Protein AF-A0A946M5B0-F1 (afdb_monomer_lite)

Structure (mmCIF, N/CA/C/O backbone):
data_AF-A0A946M5B0-F1
#
_entry.id   AF-A0A946M5B0-F1
#
loop_
_atom_site.group_PDB
_atom_site.id
_atom_site.type_symbol
_atom_site.label_atom_id
_atom_site.label_alt_id
_atom_site.label_comp_id
_atom_site.label_asym_id
_atom_site.label_entity_id
_atom_site.label_seq_id
_atom_site.pdbx_PDB_ins_code
_atom_site.Cartn_x
_atom_site.Cartn_y
_atom_site.Cartn_z
_atom_site.occupancy
_atom_site.B_iso_or_equiv
_atom_site.auth_seq_id
_atom_site.auth_comp_id
_atom_site.auth_asym_id
_atom_site.auth_atom_id
_atom_site.pdbx_PDB_model_num
ATOM 1 N N . MET A 1 1 ? -58.578 48.623 16.817 1.00 45.00 1 MET A N 1
ATOM 2 C CA . MET A 1 1 ? -58.472 47.172 16.561 1.00 45.00 1 MET A CA 1
ATOM 3 C C . MET A 1 1 ? -57.415 46.984 15.488 1.00 45.00 1 MET A C 1
ATOM 5 O O . MET A 1 1 ? -57.671 47.323 14.344 1.00 45.00 1 MET A O 1
ATOM 9 N N . ALA A 1 2 ? -56.204 46.583 15.874 1.00 42.59 2 ALA A N 1
ATOM 10 C CA . ALA A 1 2 ? -55.107 46.305 14.950 1.00 42.59 2 ALA A CA 1
ATOM 11 C C . ALA A 1 2 ? -54.827 44.800 15.018 1.00 42.59 2 ALA A C 1
ATOM 13 O O . ALA A 1 2 ? -54.502 44.282 16.085 1.00 42.59 2 ALA A O 1
ATOM 14 N N . HIS A 1 3 ? -55.041 44.101 13.906 1.00 41.12 3 HIS A N 1
ATOM 15 C CA . HIS A 1 3 ? -54.782 42.671 13.791 1.00 41.12 3 HIS A CA 1
ATOM 16 C C . HIS A 1 3 ? -53.284 42.449 13.563 1.00 41.12 3 HIS A C 1
ATOM 18 O O . HIS A 1 3 ? -52.751 42.799 12.513 1.00 41.12 3 HIS A O 1
ATOM 24 N N . LEU A 1 4 ? -52.607 41.874 14.556 1.00 46.28 4 LEU A N 1
ATOM 25 C CA . LEU A 1 4 ? -51.270 41.307 14.403 1.00 46.28 4 LEU A CA 1
ATOM 26 C C . LEU A 1 4 ? -51.402 39.959 13.682 1.00 46.28 4 LEU A C 1
ATOM 28 O O . LEU A 1 4 ? -51.902 38.994 14.254 1.00 46.28 4 LEU A O 1
ATOM 32 N N . LEU A 1 5 ? -50.974 39.904 12.421 1.00 46.12 5 LEU A N 1
ATOM 33 C CA . LEU A 1 5 ? -50.750 38.658 11.688 1.00 46.12 5 LEU A CA 1
ATOM 34 C C . LEU A 1 5 ? -49.315 38.199 11.962 1.00 46.12 5 LEU A C 1
ATOM 36 O O . LEU A 1 5 ? -48.359 38.805 11.482 1.00 46.12 5 LEU A O 1
ATOM 40 N N . SER A 1 6 ? -49.159 37.143 12.756 1.00 48.56 6 SER A N 1
ATOM 41 C CA . SER A 1 6 ? -47.884 36.453 12.939 1.00 48.56 6 SER A CA 1
ATOM 42 C C . SER A 1 6 ? -47.629 35.528 11.747 1.00 48.56 6 SER A C 1
ATOM 44 O O . SER A 1 6 ? -48.359 34.567 11.517 1.00 48.56 6 SER A O 1
ATOM 46 N N . VAL A 1 7 ? -46.581 35.816 10.977 1.00 46.22 7 VAL A N 1
ATOM 47 C CA . VAL A 1 7 ? -46.072 34.917 9.934 1.00 46.22 7 VAL A CA 1
ATOM 48 C C . VAL A 1 7 ? -45.027 34.004 10.580 1.00 46.22 7 VAL A C 1
ATOM 50 O O . VAL A 1 7 ? -43.990 34.510 11.015 1.00 46.22 7 VAL A O 1
ATOM 53 N N . PRO A 1 8 ? -45.244 32.681 10.675 1.00 53.94 8 PRO A N 1
ATOM 54 C CA . PRO A 1 8 ? -44.183 31.778 11.089 1.00 53.94 8 PRO A CA 1
ATOM 55 C C . PRO A 1 8 ? -43.165 31.674 9.949 1.00 53.94 8 PRO A C 1
ATOM 57 O O . PRO A 1 8 ? -43.415 31.054 8.916 1.00 53.94 8 PRO A O 1
ATOM 60 N N . VAL A 1 9 ? -42.003 32.302 10.131 1.00 49.22 9 VAL A N 1
ATOM 61 C CA . VAL A 1 9 ? -40.822 32.048 9.304 1.00 49.22 9 VAL A CA 1
ATOM 62 C C . VAL A 1 9 ? -40.362 30.631 9.633 1.00 49.22 9 VAL A C 1
ATOM 64 O O . VAL A 1 9 ? -39.751 30.391 10.673 1.00 49.22 9 VAL A O 1
ATOM 67 N N . PHE A 1 10 ? -40.692 29.675 8.764 1.00 46.97 10 PHE A N 1
ATOM 68 C CA . PHE A 1 10 ? -40.082 28.350 8.781 1.00 46.97 10 PHE A CA 1
ATOM 69 C C . PHE A 1 10 ? -38.598 28.516 8.441 1.00 46.97 10 PHE A C 1
ATOM 71 O O . PHE A 1 10 ? -38.204 28.529 7.276 1.00 46.97 10 PHE A O 1
ATOM 78 N N . VAL A 1 11 ? -37.764 28.673 9.469 1.00 53.34 11 VAL A N 1
ATOM 79 C CA . VAL A 1 11 ? -36.327 28.438 9.345 1.00 53.34 11 VAL A CA 1
ATOM 80 C C . VAL A 1 11 ? -36.191 26.949 9.069 1.00 53.34 11 VAL A C 1
ATOM 82 O O . VAL A 1 11 ? -36.364 26.124 9.965 1.00 53.34 11 VAL A O 1
ATOM 85 N N . GLY A 1 12 ? -35.986 26.610 7.796 1.00 44.78 12 GLY A N 1
ATOM 86 C CA . GLY A 1 12 ? -35.721 25.252 7.354 1.00 44.78 12 GLY A CA 1
ATOM 87 C C . GLY A 1 12 ? -34.537 24.702 8.134 1.00 44.78 12 GLY A C 1
ATOM 88 O O . GLY A 1 12 ? -33.388 25.053 7.872 1.00 44.78 12 GLY A O 1
ATOM 89 N N . LEU A 1 13 ? -34.834 23.862 9.122 1.00 49.56 13 LEU A N 1
ATOM 90 C CA . LEU A 1 13 ? -33.853 23.071 9.834 1.00 49.56 13 LEU A CA 1
ATOM 91 C C . LEU A 1 13 ? -33.347 22.031 8.834 1.00 49.56 13 LEU A C 1
ATOM 93 O O . LEU A 1 13 ? -33.959 20.980 8.644 1.00 49.56 13 LEU A O 1
ATOM 97 N N . LEU A 1 14 ? -32.269 22.370 8.127 1.00 50.44 14 LEU A N 1
ATOM 98 C CA . LEU A 1 14 ? -31.540 21.435 7.287 1.00 50.44 14 LEU A CA 1
ATOM 99 C C . LEU A 1 14 ? -31.013 20.341 8.224 1.00 50.44 14 LEU A C 1
ATOM 101 O O . LEU A 1 14 ? -30.035 20.532 8.945 1.00 50.44 14 LEU A O 1
ATOM 105 N N . SER A 1 15 ? -31.736 19.225 8.292 1.00 52.19 15 SER A N 1
ATOM 106 C CA . SER A 1 15 ? -31.34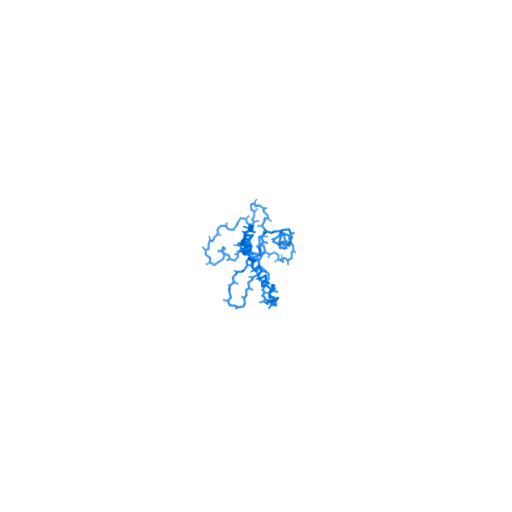3 18.065 9.077 1.00 52.19 15 SER A CA 1
ATOM 107 C C . SER A 1 15 ? -30.088 17.482 8.432 1.00 52.19 15 SER A C 1
ATOM 109 O O . SER A 1 15 ? -30.158 16.714 7.477 1.00 52.19 15 SER A O 1
ATOM 111 N N . MET A 1 16 ? -28.920 17.896 8.924 1.00 50.25 16 MET A N 1
ATOM 112 C CA . MET A 1 16 ? -27.651 17.213 8.695 1.00 50.25 16 MET A CA 1
ATOM 113 C C . MET A 1 16 ? -27.715 15.879 9.442 1.00 50.25 16 MET A C 1
ATOM 115 O O . MET A 1 16 ? -27.209 15.742 10.555 1.00 50.25 16 MET A O 1
ATOM 119 N N . GLN A 1 17 ? -28.396 14.899 8.856 1.00 56.59 17 GLN A N 1
ATOM 120 C CA . GLN A 1 17 ? -28.303 13.507 9.280 1.00 56.59 17 GLN A CA 1
ATOM 121 C C . GLN A 1 17 ? -26.905 13.022 8.899 1.00 56.59 17 GLN A C 1
ATOM 123 O O . GLN A 1 17 ? -26.682 12.487 7.817 1.00 56.59 17 GLN A O 1
ATOM 128 N N . GLY A 1 18 ? -25.933 13.298 9.770 1.00 55.62 18 GLY A N 1
ATOM 129 C CA . GLY A 1 18 ? -24.606 12.711 9.681 1.00 55.62 18 GLY A CA 1
ATOM 130 C C . GLY A 1 18 ? -24.747 11.202 9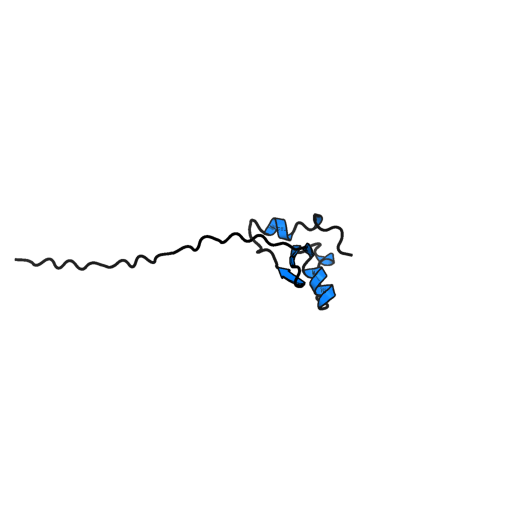.822 1.00 55.62 18 GLY A C 1
ATOM 131 O O . GLY A 1 18 ? -25.052 10.706 10.905 1.00 55.62 18 GLY A O 1
ATOM 132 N N . VAL A 1 19 ? -24.570 10.476 8.721 1.00 66.31 19 VAL A N 1
ATOM 133 C CA . VAL A 1 19 ? -24.434 9.020 8.757 1.00 66.31 19 VAL A CA 1
ATOM 134 C C . VAL A 1 19 ? -23.166 8.730 9.551 1.00 66.31 19 VAL A C 1
ATOM 136 O O . VAL A 1 19 ? -22.084 9.195 9.189 1.00 66.31 19 VAL A O 1
ATOM 139 N N . ALA A 1 20 ? -23.308 8.025 10.673 1.00 67.00 20 ALA A N 1
ATOM 140 C CA . ALA A 1 20 ? -22.158 7.591 11.452 1.00 67.00 20 ALA A CA 1
ATOM 141 C C . ALA A 1 20 ? -21.242 6.739 10.554 1.00 67.00 20 ALA A C 1
ATOM 143 O O . ALA A 1 20 ? -21.757 5.904 9.805 1.00 67.00 20 ALA A O 1
ATOM 144 N N . PRO A 1 21 ? -19.912 6.937 10.592 1.00 69.81 21 PRO A N 1
ATOM 145 C CA . PRO A 1 21 ? -19.006 6.162 9.763 1.00 69.81 21 PRO A CA 1
ATOM 146 C C . PRO A 1 21 ? -19.112 4.686 10.148 1.00 69.81 21 PRO A C 1
ATOM 148 O O . PRO A 1 21 ? -18.841 4.304 11.287 1.00 69.81 21 PRO A O 1
ATOM 151 N N . GLU A 1 22 ? -19.528 3.858 9.195 1.00 85.06 22 GLU A N 1
ATOM 152 C CA . GLU A 1 22 ? -19.533 2.412 9.361 1.00 85.06 22 GLU A CA 1
ATOM 153 C C . GLU A 1 22 ? -18.083 1.917 9.417 1.00 85.06 22 GLU A C 1
ATOM 155 O O . GLU A 1 22 ? -17.288 2.148 8.501 1.00 85.06 22 GLU A O 1
ATOM 160 N N . ILE A 1 23 ? -17.716 1.265 10.522 1.00 84.25 23 ILE A N 1
ATOM 161 C CA . ILE A 1 23 ? -16.370 0.724 10.706 1.00 84.25 23 ILE A CA 1
ATOM 162 C C . ILE A 1 23 ? -16.302 -0.637 10.017 1.00 84.25 23 ILE A C 1
ATOM 164 O O . ILE A 1 23 ? -16.896 -1.610 10.477 1.00 84.25 23 ILE A O 1
ATOM 168 N N . MET A 1 24 ? -15.521 -0.717 8.942 1.00 85.75 24 MET A N 1
ATOM 169 C CA . MET A 1 24 ? -15.227 -1.969 8.249 1.00 85.75 24 MET A CA 1
ATOM 170 C C . MET A 1 24 ? -13.837 -2.496 8.620 1.00 85.75 24 MET A C 1
ATOM 172 O O . MET A 1 24 ? -12.869 -1.741 8.693 1.00 85.75 24 MET A O 1
ATOM 176 N N . THR A 1 25 ? -13.720 -3.810 8.823 1.00 88.88 25 THR A N 1
ATOM 177 C CA . THR A 1 25 ? -12.415 -4.474 8.964 1.00 88.88 25 THR A CA 1
ATOM 178 C C . THR A 1 25 ? -12.009 -5.063 7.622 1.00 88.88 25 THR A C 1
ATOM 180 O O . THR A 1 25 ? -12.645 -5.997 7.136 1.00 88.88 25 THR A O 1
ATOM 183 N N . LEU A 1 26 ? -10.930 -4.547 7.037 1.00 87.62 26 LEU A N 1
ATOM 184 C CA . LEU A 1 26 ? -10.369 -5.061 5.790 1.00 87.62 26 LEU A CA 1
ATOM 185 C C . LEU A 1 26 ? -9.177 -5.977 6.079 1.00 87.62 26 LEU A C 1
ATOM 187 O O . LEU A 1 26 ? -8.366 -5.708 6.964 1.00 87.62 26 LEU A O 1
ATOM 191 N N . ARG A 1 27 ? -9.061 -7.064 5.312 1.00 91.56 27 ARG A N 1
ATOM 192 C CA . ARG A 1 27 ? -7.888 -7.946 5.321 1.00 91.56 27 ARG A CA 1
ATOM 193 C C . ARG A 1 27 ? -7.213 -7.885 3.962 1.00 91.56 27 ARG A C 1
ATOM 195 O O . ARG A 1 27 ? -7.848 -8.109 2.937 1.00 91.56 27 ARG A O 1
ATOM 202 N N . GLY A 1 28 ? -5.918 -7.615 3.970 1.00 91.69 28 GLY A N 1
ATOM 203 C CA . GLY A 1 28 ? -5.113 -7.515 2.765 1.00 91.69 28 GLY A CA 1
ATOM 204 C C . GLY A 1 28 ? -3.630 -7.472 3.099 1.00 91.69 28 GLY A C 1
ATOM 205 O O . GLY A 1 28 ? -3.238 -7.591 4.261 1.00 91.69 28 GLY A O 1
ATOM 206 N N . LYS A 1 29 ? -2.808 -7.312 2.068 1.00 91.62 29 LYS A N 1
ATOM 207 C CA . LYS A 1 29 ? -1.360 -7.143 2.199 1.00 91.62 29 LYS A CA 1
ATOM 208 C C . LYS A 1 29 ? -1.013 -5.670 2.069 1.00 91.62 29 LYS A C 1
ATOM 210 O O . LYS A 1 29 ? -1.469 -5.023 1.128 1.00 91.62 29 LYS A O 1
ATOM 215 N N . LEU A 1 30 ? -0.191 -5.152 2.978 1.00 90.81 30 LEU A N 1
ATOM 216 C CA . LEU A 1 30 ? 0.426 -3.846 2.771 1.00 90.81 30 LEU A CA 1
ATOM 217 C C . LEU A 1 30 ? 1.430 -3.958 1.622 1.00 90.81 30 LEU A C 1
ATOM 219 O O . LEU A 1 30 ? 2.235 -4.889 1.582 1.00 90.81 30 LEU A O 1
ATOM 223 N N . VAL A 1 31 ? 1.349 -3.039 0.665 1.00 89.81 31 VAL A N 1
ATOM 224 C CA . VAL A 1 31 ? 2.178 -3.045 -0.547 1.00 89.81 31 VAL A CA 1
ATOM 225 C C . VAL A 1 31 ? 2.567 -1.627 -0.934 1.00 89.81 31 VAL A C 1
ATOM 227 O O . VAL A 1 31 ? 1.857 -0.674 -0.625 1.00 89.81 31 VAL A O 1
ATOM 230 N N . CYS A 1 32 ? 3.658 -1.479 -1.683 1.00 89.94 32 CYS A N 1
ATOM 231 C CA . CYS A 1 32 ? 3.906 -0.237 -2.402 1.00 89.94 32 CYS A CA 1
ATOM 232 C C . CYS A 1 32 ? 3.057 -0.224 -3.681 1.00 89.94 32 CYS A C 1
ATOM 234 O O . CYS A 1 32 ? 3.318 -1.005 -4.602 1.00 89.94 32 CYS A O 1
ATOM 236 N N . ILE A 1 33 ? 2.069 0.674 -3.758 1.00 89.75 33 ILE A N 1
ATOM 237 C CA . ILE A 1 33 ? 1.154 0.779 -4.911 1.00 89.75 33 ILE A CA 1
ATOM 238 C C . ILE A 1 33 ? 1.948 0.995 -6.202 1.00 89.75 33 ILE A C 1
ATOM 240 O O . ILE A 1 33 ? 1.701 0.330 -7.205 1.00 89.75 33 ILE A O 1
ATOM 244 N N . GLY A 1 34 ? 2.958 1.871 -6.159 1.00 88.19 34 GLY A N 1
ATOM 245 C CA . GLY A 1 34 ? 3.837 2.131 -7.297 1.00 88.19 34 GLY A CA 1
ATOM 246 C C . GLY A 1 34 ? 4.521 0.861 -7.807 1.00 88.19 34 GLY A C 1
ATOM 247 O O . GLY A 1 34 ? 4.468 0.580 -9.002 1.00 88.19 34 GLY A O 1
ATOM 248 N N . CYS A 1 35 ? 5.114 0.058 -6.918 1.00 88.00 35 CYS A N 1
ATOM 249 C CA . CYS A 1 35 ? 5.766 -1.196 -7.302 1.00 88.00 35 CYS A CA 1
ATOM 250 C C . CYS A 1 35 ? 4.783 -2.194 -7.924 1.00 88.00 35 CYS A C 1
ATOM 252 O O . CYS A 1 35 ? 5.136 -2.847 -8.908 1.00 88.00 35 CYS A O 1
ATOM 254 N N . ILE A 1 36 ? 3.561 -2.302 -7.387 1.00 90.44 36 ILE A N 1
ATOM 255 C CA . ILE A 1 36 ? 2.539 -3.174 -7.976 1.00 90.44 36 ILE A CA 1
ATOM 256 C C . ILE A 1 36 ? 2.160 -2.680 -9.370 1.00 90.44 36 ILE A C 1
ATOM 258 O O . ILE A 1 36 ? 2.220 -3.464 -10.310 1.00 90.44 36 ILE A O 1
ATOM 262 N N . LEU A 1 37 ? 1.864 -1.387 -9.535 1.00 89.38 37 LEU A N 1
ATOM 263 C CA . LEU A 1 37 ? 1.504 -0.813 -10.835 1.00 89.38 37 LEU A CA 1
ATOM 264 C C . LEU A 1 37 ? 2.638 -0.931 -11.860 1.00 89.38 37 LEU A C 1
ATOM 266 O O . LEU A 1 37 ? 2.394 -1.188 -13.034 1.00 89.38 37 LEU A O 1
ATOM 270 N N . LYS A 1 38 ? 3.900 -0.806 -11.442 1.00 88.62 38 LYS A N 1
ATOM 271 C CA . LYS A 1 38 ? 5.035 -1.073 -12.331 1.00 88.62 38 LYS A CA 1
ATOM 272 C C . LYS A 1 38 ? 5.041 -2.523 -12.812 1.00 88.62 38 LYS A C 1
ATOM 274 O O . LYS A 1 38 ? 5.217 -2.762 -14.003 1.00 88.62 38 LYS A O 1
ATOM 279 N N . LYS A 1 39 ? 4.829 -3.480 -11.902 1.00 87.38 39 LYS A N 1
ATOM 280 C CA . LYS A 1 39 ? 4.791 -4.916 -12.223 1.00 87.38 39 LYS A CA 1
ATOM 281 C C . LYS A 1 39 ? 3.570 -5.288 -13.078 1.00 87.38 39 LYS A C 1
ATOM 283 O O . LYS A 1 39 ? 3.707 -6.124 -13.962 1.00 87.38 39 LYS A O 1
ATOM 288 N N . SER A 1 40 ? 2.405 -4.680 -12.844 1.00 88.44 40 SER A N 1
ATOM 289 C CA . SER A 1 40 ? 1.150 -5.049 -13.513 1.00 88.44 40 SER A CA 1
ATOM 290 C C . SER A 1 40 ? 0.871 -4.282 -14.806 1.00 88.44 40 SER A C 1
ATOM 292 O O . SER A 1 40 ? 0.220 -4.823 -15.693 1.00 88.44 40 SER A O 1
ATOM 294 N N . SER A 1 41 ? 1.308 -3.025 -14.916 1.00 86.44 41 SER A N 1
ATOM 295 C CA . SER A 1 41 ? 0.977 -2.145 -16.049 1.00 86.44 41 SER A CA 1
ATOM 296 C C . SER A 1 41 ? 2.165 -1.360 -16.608 1.00 86.44 41 SER A C 1
ATOM 298 O O . SER A 1 41 ? 1.977 -0.494 -17.460 1.00 86.44 41 SER A O 1
ATOM 300 N N . GLY A 1 42 ? 3.392 -1.637 -16.153 1.00 85.00 42 GLY A N 1
ATOM 301 C CA . GLY A 1 42 ? 4.589 -0.934 -16.625 1.00 85.00 42 GLY A CA 1
ATOM 302 C C . GLY A 1 42 ? 4.672 0.523 -16.165 1.00 85.00 42 GLY A C 1
ATOM 303 O O . GLY A 1 42 ? 5.452 1.294 -16.721 1.00 85.00 42 GLY A O 1
ATOM 304 N N . SER A 1 43 ? 3.880 0.917 -15.159 1.00 84.56 43 SER A N 1
ATOM 305 C CA . SER A 1 43 ? 3.892 2.279 -14.623 1.00 84.56 43 SER A CA 1
ATOM 306 C C . SER A 1 43 ? 5.284 2.690 -14.129 1.00 84.56 43 SER A C 1
ATOM 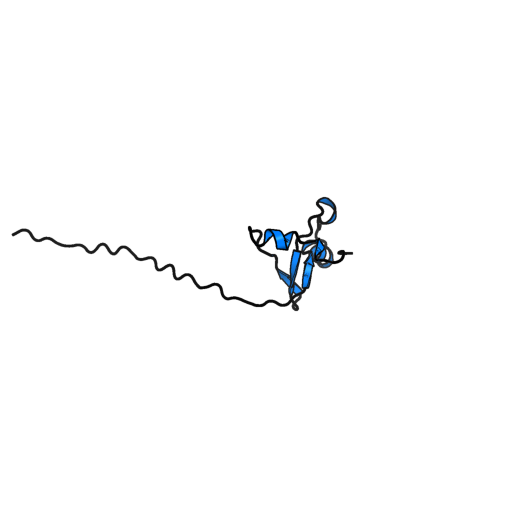308 O O . SER A 1 43 ? 6.033 1.894 -13.553 1.00 84.56 43 SER A O 1
ATOM 310 N N . ASN A 1 44 ? 5.633 3.962 -14.322 1.00 81.88 44 ASN A N 1
ATOM 311 C CA . ASN A 1 44 ? 6.909 4.507 -13.878 1.00 81.88 44 ASN A CA 1
ATOM 312 C C . ASN A 1 44 ? 6.885 4.807 -12.371 1.00 81.88 44 ASN A C 1
ATOM 314 O O . ASN A 1 44 ? 6.720 5.950 -11.943 1.00 81.88 44 ASN A O 1
ATOM 318 N N . SER A 1 45 ? 7.050 3.769 -11.552 1.00 77.88 45 SER A N 1
ATOM 319 C CA . SER A 1 45 ? 7.115 3.918 -10.100 1.00 77.88 45 SER A CA 1
ATOM 320 C C . SER A 1 45 ? 8.393 4.656 -9.685 1.00 77.88 45 SER A C 1
ATOM 322 O O . SER A 1 45 ? 9.493 4.102 -9.760 1.00 77.88 45 SER A O 1
ATOM 324 N N . GLN A 1 46 ? 8.252 5.887 -9.198 1.00 73.94 46 GLN A N 1
ATOM 325 C CA . GLN A 1 46 ? 9.354 6.768 -8.785 1.00 73.94 46 GLN A CA 1
ATOM 326 C C . GLN A 1 46 ? 9.983 6.395 -7.424 1.00 73.94 46 GLN A C 1
ATOM 328 O O . GLN A 1 46 ? 10.560 7.241 -6.742 1.00 73.94 46 GLN A O 1
ATOM 333 N N . CYS A 1 47 ? 9.907 5.121 -7.027 1.00 77.12 47 CYS A N 1
ATOM 334 C CA . CYS A 1 47 ? 10.349 4.643 -5.717 1.00 77.12 47 CYS A CA 1
ATOM 335 C C . CYS A 1 47 ? 11.847 4.886 -5.465 1.00 77.12 47 CYS A C 1
ATOM 337 O O . CYS A 1 47 ? 12.232 5.155 -4.337 1.00 77.12 47 CYS A O 1
ATOM 339 N N . GLY A 1 48 ? 12.688 4.838 -6.505 1.00 67.38 48 GLY A N 1
ATOM 340 C CA . GLY A 1 48 ? 14.132 5.082 -6.378 1.00 67.38 48 GLY A CA 1
ATOM 341 C C . GLY A 1 48 ? 14.551 6.553 -6.472 1.00 67.38 48 GLY A C 1
ATOM 342 O O . GLY A 1 48 ? 15.580 6.91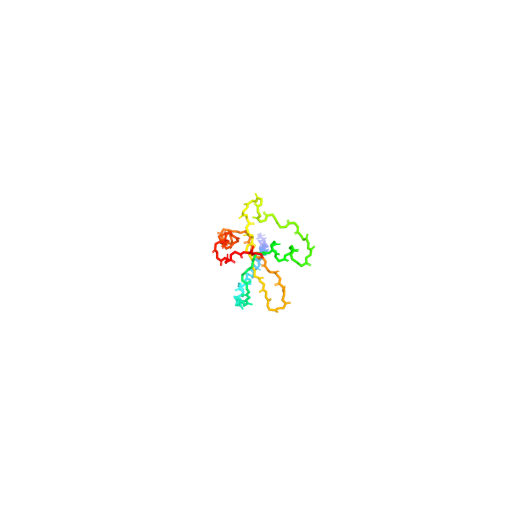6 -5.917 1.00 67.38 48 GLY A O 1
ATOM 343 N N . LEU A 1 49 ? 13.774 7.401 -7.159 1.00 61.41 49 LEU A N 1
ATOM 344 C CA . LEU A 1 49 ? 14.149 8.801 -7.417 1.00 61.41 49 LEU A CA 1
ATOM 345 C C . LEU A 1 49 ? 13.819 9.726 -6.246 1.00 61.41 49 LEU A C 1
ATOM 347 O O . LEU A 1 49 ? 14.576 10.649 -5.969 1.00 61.41 49 LEU A O 1
ATOM 351 N N . TYR A 1 50 ? 12.721 9.452 -5.540 1.00 60.53 50 TYR A N 1
ATOM 352 C CA . TYR A 1 50 ? 12.306 10.250 -4.384 1.00 60.53 50 TYR A CA 1
ATOM 353 C C . TYR A 1 50 ? 12.332 9.468 -3.073 1.00 60.53 50 TYR A C 1
ATOM 355 O O . TYR A 1 50 ? 11.962 10.013 -2.041 1.00 60.53 50 TYR A O 1
ATOM 363 N N . THR A 1 51 ? 12.729 8.189 -3.086 1.00 62.28 51 THR A N 1
ATOM 364 C CA . THR A 1 51 ? 12.638 7.268 -1.929 1.00 62.28 51 THR A CA 1
ATOM 365 C C . THR A 1 51 ? 11.228 7.149 -1.327 1.00 62.28 51 THR A C 1
ATOM 367 O O . THR A 1 51 ? 11.036 6.559 -0.269 1.00 62.28 51 THR A O 1
ATOM 370 N N . VAL A 1 52 ? 10.211 7.674 -2.019 1.00 71.12 52 VAL A N 1
ATOM 371 C CA . VAL A 1 52 ? 8.820 7.648 -1.577 1.00 71.12 52 VAL A CA 1
ATOM 372 C C . VAL A 1 52 ? 8.180 6.355 -2.062 1.00 71.12 52 VAL A C 1
ATOM 374 O O . VAL A 1 52 ? 7.813 6.212 -3.233 1.00 71.12 52 VAL A O 1
ATOM 377 N N . HIS A 1 53 ? 8.017 5.406 -1.148 1.00 82.69 53 HIS A N 1
ATOM 378 C CA . HIS A 1 53 ? 7.098 4.294 -1.348 1.00 82.69 53 HIS A CA 1
ATOM 379 C C . HIS A 1 53 ? 5.738 4.688 -0.787 1.00 82.69 53 HIS A C 1
ATOM 381 O O . HIS A 1 53 ? 5.595 4.819 0.421 1.00 82.69 53 HIS A O 1
ATOM 387 N N . ASN A 1 54 ? 4.749 4.851 -1.667 1.00 87.00 54 ASN A N 1
ATOM 388 C CA . ASN A 1 54 ? 3.367 5.060 -1.251 1.00 87.00 54 ASN A CA 1
ATOM 389 C C . ASN A 1 54 ? 2.755 3.707 -0.866 1.00 87.00 54 ASN A C 1
ATOM 391 O O . ASN A 1 54 ? 2.576 2.832 -1.729 1.00 87.00 54 ASN A O 1
ATOM 395 N N . ILE A 1 55 ? 2.519 3.532 0.431 1.00 89.94 55 ILE A N 1
ATOM 396 C CA . ILE A 1 55 ? 1.944 2.317 0.996 1.00 89.94 55 ILE A CA 1
ATOM 397 C C . ILE A 1 55 ? 0.430 2.315 0.795 1.00 89.94 55 ILE A C 1
ATOM 399 O O . ILE A 1 55 ? -0.257 3.303 1.034 1.00 89.94 55 ILE A O 1
ATOM 403 N N . GLY A 1 56 ? -0.087 1.170 0.371 1.00 91.50 56 GLY A N 1
ATOM 404 C CA . GLY A 1 56 ? -1.511 0.893 0.259 1.00 91.50 56 GLY A CA 1
ATOM 405 C C . GLY A 1 56 ? -1.836 -0.532 0.675 1.00 91.50 56 GLY A C 1
ATOM 406 O O . GLY A 1 56 ? -0.978 -1.264 1.172 1.00 91.50 56 GLY A O 1
ATOM 407 N N . LEU A 1 57 ? -3.078 -0.935 0.435 1.00 92.88 57 LEU A N 1
ATOM 408 C CA . LEU A 1 57 ? -3.585 -2.264 0.748 1.00 92.88 57 LEU A CA 1
ATOM 409 C C . LEU A 1 57 ? -3.962 -2.995 -0.544 1.00 92.88 57 LEU A C 1
ATOM 411 O O . LEU A 1 57 ? -4.766 -2.499 -1.330 1.00 92.88 57 LEU A O 1
ATOM 415 N N . GLN A 1 58 ? -3.404 -4.185 -0.751 1.00 94.25 58 GLN A N 1
ATOM 416 C CA . GLN A 1 58 ? -3.873 -5.122 -1.767 1.00 94.25 58 GLN A CA 1
ATOM 417 C C . GLN A 1 58 ? -4.827 -6.129 -1.128 1.00 94.25 58 GLN A C 1
ATOM 419 O O . GLN A 1 58 ? -4.441 -6.873 -0.221 1.00 94.25 58 GLN A O 1
ATOM 424 N N . LEU A 1 59 ? -6.068 -6.153 -1.601 1.00 94.81 59 LEU A N 1
ATOM 425 C CA . LEU A 1 59 ? -7.088 -7.097 -1.157 1.00 94.81 59 LEU A CA 1
ATOM 426 C C . LEU A 1 59 ? -6.930 -8.460 -1.854 1.00 94.81 59 LEU A C 1
ATOM 428 O O . LEU A 1 59 ? -6.169 -8.615 -2.810 1.00 94.81 59 LEU A O 1
ATOM 432 N N . GLY A 1 60 ? -7.638 -9.477 -1.351 1.00 93.50 60 GLY A N 1
ATOM 433 C CA . GLY A 1 60 ? -7.556 -10.850 -1.869 1.00 93.50 60 GLY A CA 1
ATOM 434 C C . GLY A 1 60 ? -8.075 -11.029 -3.302 1.00 93.50 60 GLY A C 1
ATOM 435 O O . GLY A 1 60 ? -7.691 -11.984 -3.968 1.00 93.50 60 GLY A O 1
ATOM 436 N N . ASP A 1 61 ? -8.902 -10.103 -3.784 1.00 93.31 61 ASP A N 1
ATOM 437 C CA . ASP A 1 61 ? -9.397 -10.031 -5.165 1.00 93.31 61 ASP A CA 1
ATOM 438 C C . ASP A 1 61 ? -8.403 -9.343 -6.125 1.00 93.31 61 ASP A C 1
ATOM 440 O O . ASP A 1 61 ? -8.660 -9.247 -7.322 1.00 93.31 61 ASP A O 1
ATOM 444 N N . GLY A 1 62 ? -7.264 -8.864 -5.612 1.00 91.00 62 GLY A N 1
ATOM 445 C CA . GLY A 1 62 ? -6.254 -8.128 -6.369 1.00 91.00 62 GLY A CA 1
ATOM 446 C C . GLY A 1 62 ? -6.479 -6.615 -6.425 1.00 91.00 62 GLY A C 1
ATOM 447 O O . GLY A 1 62 ? -5.598 -5.910 -6.923 1.00 91.00 62 GLY A O 1
ATOM 448 N N . SER A 1 63 ? -7.589 -6.104 -5.880 1.00 93.88 63 SER A N 1
ATOM 449 C CA . SER A 1 63 ? -7.877 -4.670 -5.811 1.00 93.88 63 SER A CA 1
ATOM 450 C C . SER A 1 63 ? -6.819 -3.931 -4.989 1.00 93.88 63 SER A C 1
ATOM 452 O O . SER A 1 63 ? -6.409 -4.389 -3.919 1.00 93.88 63 SER A O 1
ATOM 454 N N . LEU A 1 64 ? -6.400 -2.759 -5.474 1.00 93.56 64 LEU A N 1
ATOM 455 C CA . LEU A 1 64 ? -5.460 -1.870 -4.788 1.00 93.56 64 LEU A CA 1
ATOM 456 C C . LEU A 1 64 ? -6.195 -0.679 -4.189 1.00 93.56 64 LEU A C 1
ATOM 458 O O . LEU A 1 64 ? -6.925 0.021 -4.885 1.00 93.56 64 LEU A O 1
ATOM 462 N N . TRP A 1 65 ? -5.973 -0.450 -2.902 1.00 94.00 65 TRP A N 1
ATOM 463 C CA . TRP A 1 65 ? -6.553 0.648 -2.144 1.00 94.00 65 TRP A CA 1
ATOM 464 C C . TRP A 1 65 ? -5.438 1.562 -1.645 1.00 94.00 65 TRP A C 1
ATOM 466 O O . TRP A 1 65 ? -4.447 1.095 -1.080 1.00 94.00 65 TRP A O 1
ATOM 476 N N . SER A 1 66 ? -5.604 2.866 -1.844 1.00 91.75 66 SER A N 1
ATOM 477 C CA . SER A 1 66 ? -4.744 3.892 -1.256 1.00 91.75 66 SER A CA 1
ATOM 478 C C . SER A 1 66 ? -5.344 4.414 0.040 1.00 91.75 66 SER A C 1
ATOM 480 O O . SER A 1 66 ? -6.563 4.549 0.157 1.00 91.75 66 SER A O 1
ATOM 482 N N . PHE A 1 67 ? -4.490 4.780 0.990 1.00 90.38 67 PHE A N 1
ATOM 483 C CA . PHE A 1 67 ? -4.926 5.591 2.118 1.00 90.38 67 PHE A CA 1
ATOM 484 C C . PHE A 1 67 ? -5.164 7.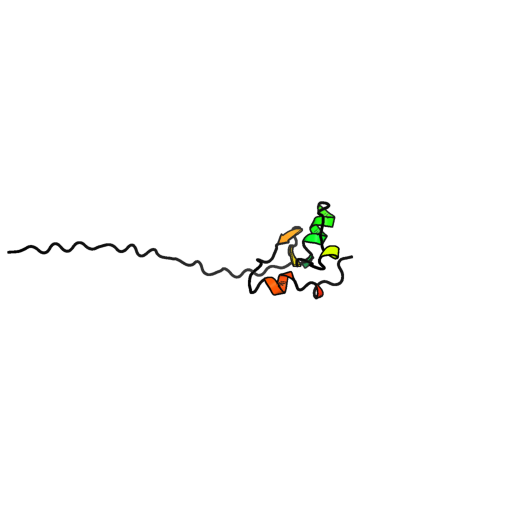030 1.655 1.00 90.38 67 PHE A C 1
ATOM 486 O O . PHE A 1 67 ? -4.494 7.526 0.748 1.00 90.38 67 PHE A O 1
ATOM 493 N N . VAL A 1 68 ? -6.139 7.695 2.268 1.00 90.94 68 VAL A N 1
ATOM 494 C CA . VAL A 1 68 ? -6.367 9.122 2.036 1.00 90.94 68 VAL A CA 1
ATOM 495 C C . VAL A 1 68 ? -5.211 9.891 2.667 1.00 90.94 68 VAL A C 1
ATOM 497 O O . VAL A 1 68 ? -4.972 9.744 3.864 1.00 90.94 68 VAL A O 1
ATOM 500 N N . ASP A 1 69 ? -4.521 10.716 1.881 1.00 89.00 69 ASP A N 1
ATOM 501 C CA . ASP A 1 69 ? -3.470 11.595 2.396 1.00 89.00 69 ASP A CA 1
ATOM 502 C C . ASP A 1 69 ? -4.104 12.727 3.213 1.00 89.00 69 ASP A C 1
ATOM 504 O O . ASP A 1 69 ? -4.695 13.671 2.688 1.00 89.00 69 ASP A O 1
ATOM 508 N N . ASN A 1 70 ? -4.070 12.555 4.529 1.00 88.81 70 ASN A N 1
ATOM 509 C CA . ASN A 1 70 ? -4.544 13.496 5.532 1.00 88.81 70 ASN A CA 1
ATOM 510 C C . ASN A 1 70 ? -3.678 13.349 6.789 1.00 88.81 70 ASN A C 1
ATOM 512 O O . ASN A 1 70 ? -2.801 12.491 6.841 1.00 88.81 70 ASN A O 1
ATOM 516 N N . GLN A 1 71 ? -3.953 14.135 7.829 1.00 88.31 71 GLN A N 1
ATOM 517 C CA . GLN A 1 71 ? -3.148 14.134 9.055 1.00 88.31 71 GLN A CA 1
ATOM 518 C C . GLN A 1 71 ? -2.950 12.744 9.693 1.00 88.31 71 GLN A C 1
ATOM 520 O O . GLN A 1 71 ? -1.916 12.513 10.304 1.00 88.31 71 GLN A O 1
ATOM 525 N N . ASN A 1 72 ? -3.897 11.815 9.528 1.00 85.44 72 ASN A N 1
ATOM 526 C CA . ASN A 1 72 ? -3.801 10.449 10.056 1.00 85.44 72 ASN A CA 1
ATOM 527 C C . ASN A 1 72 ? -3.274 9.439 9.021 1.00 85.44 72 ASN A C 1
ATOM 529 O O . ASN A 1 72 ? -2.682 8.426 9.381 1.00 85.44 72 ASN A O 1
ATOM 533 N N . GLY A 1 73 ? -3.535 9.676 7.734 1.00 85.50 73 GLY A N 1
ATOM 534 C CA . GLY A 1 73 ? -3.129 8.788 6.646 1.00 85.50 73 GLY A CA 1
ATOM 535 C C . GLY A 1 73 ? -1.692 9.009 6.183 1.00 85.50 73 GLY A C 1
ATOM 536 O O . GLY A 1 73 ? -1.072 8.065 5.702 1.00 85.50 73 GLY A O 1
ATOM 537 N N . HIS A 1 74 ? -1.151 10.215 6.370 1.00 85.81 74 HIS A N 1
ATOM 538 C CA . HIS A 1 74 ? 0.201 10.585 5.959 1.00 85.81 74 HIS A CA 1
ATOM 539 C C . HIS A 1 74 ? 1.239 9.606 6.524 1.00 85.81 74 HIS A C 1
ATOM 541 O O . HIS A 1 74 ? 1.973 8.969 5.770 1.00 85.81 74 HIS A O 1
ATOM 547 N N . ASP A 1 75 ? 1.218 9.369 7.836 1.00 84.12 75 ASP A N 1
ATOM 548 C CA . ASP A 1 75 ? 2.166 8.462 8.488 1.00 84.12 75 ASP A CA 1
ATOM 549 C C . ASP A 1 75 ? 2.077 7.030 7.944 1.00 84.12 75 ASP A C 1
ATOM 551 O O . ASP A 1 75 ? 3.100 6.374 7.762 1.00 84.12 75 ASP A O 1
ATOM 555 N N . LEU A 1 76 ? 0.871 6.555 7.611 1.00 84.62 76 LEU A N 1
ATOM 556 C CA . LEU A 1 76 ? 0.667 5.231 7.016 1.00 84.62 76 LEU A CA 1
ATOM 557 C C . LEU A 1 76 ? 1.224 5.154 5.590 1.00 84.62 76 LEU A C 1
ATOM 559 O O . LEU A 1 76 ? 1.863 4.165 5.234 1.00 84.62 76 LEU A O 1
ATOM 563 N N . ILE A 1 77 ? 1.007 6.199 4.787 1.00 87.12 77 ILE A N 1
ATOM 564 C CA . ILE A 1 77 ? 1.455 6.285 3.390 1.00 87.12 77 ILE A CA 1
ATOM 565 C C . ILE A 1 77 ? 2.978 6.253 3.293 1.00 87.12 77 ILE A C 1
ATOM 567 O O . ILE A 1 77 ? 3.500 5.642 2.362 1.00 87.12 77 ILE A O 1
ATOM 571 N N . TYR A 1 78 ? 3.686 6.885 4.234 1.00 81.88 78 TYR A N 1
ATOM 572 C CA . TYR A 1 78 ? 5.148 7.012 4.208 1.00 81.88 78 TYR A CA 1
ATOM 573 C C . TYR A 1 78 ? 5.882 6.009 5.105 1.00 81.88 78 TYR A C 1
ATOM 575 O O . TYR A 1 78 ? 7.118 6.025 5.157 1.00 81.88 78 TYR A O 1
ATOM 583 N N . ALA A 1 79 ? 5.164 5.07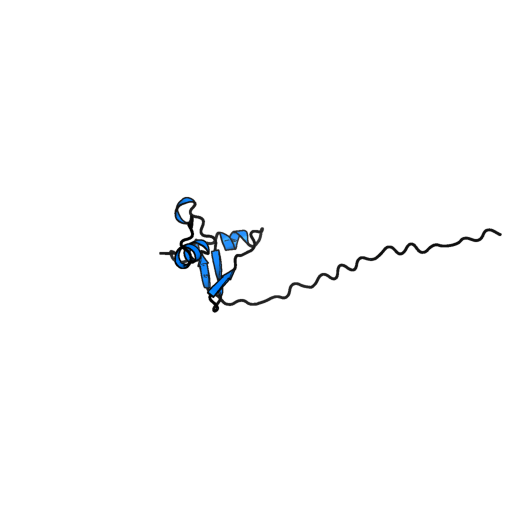8 5.740 1.00 78.38 79 ALA A N 1
ATOM 584 C CA . ALA A 1 79 ? 5.722 4.005 6.565 1.00 78.38 79 ALA A CA 1
ATOM 585 C C . ALA A 1 79 ? 6.408 2.895 5.739 1.00 78.38 79 ALA A C 1
ATOM 587 O O . ALA A 1 79 ? 6.233 1.702 5.974 1.00 78.38 79 ALA A O 1
ATOM 588 N N . HIS A 1 80 ? 7.228 3.276 4.763 1.00 69.62 80 HIS A N 1
ATOM 589 C CA . HIS A 1 80 ? 7.930 2.382 3.845 1.00 69.62 80 HIS A CA 1
ATOM 590 C C . HIS A 1 80 ? 8.880 1.393 4.526 1.00 69.62 80 HIS A C 1
ATOM 592 O O . HIS A 1 80 ? 9.117 0.316 3.989 1.00 69.62 80 HIS A O 1
ATOM 598 N N . ASN A 1 81 ? 9.358 1.715 5.731 1.00 67.94 81 ASN A N 1
ATOM 599 C CA . ASN A 1 81 ? 10.134 0.797 6.566 1.00 67.94 81 ASN A CA 1
ATOM 600 C C . ASN A 1 81 ? 9.330 -0.434 7.027 1.00 67.94 81 ASN A C 1
ATOM 602 O O . ASN A 1 81 ? 9.928 -1.410 7.469 1.00 67.94 81 ASN A O 1
ATOM 606 N N . LEU A 1 82 ? 7.993 -0.404 6.936 1.00 64.75 82 LEU A N 1
ATOM 607 C CA . LEU A 1 82 ? 7.128 -1.538 7.276 1.00 64.75 82 LEU A CA 1
ATOM 608 C C . LEU A 1 82 ? 7.085 -2.613 6.185 1.00 64.75 82 LEU A C 1
ATOM 610 O O . LEU A 1 82 ? 6.592 -3.711 6.434 1.00 64.75 82 LEU A O 1
ATOM 614 N N . LEU A 1 83 ? 7.569 -2.312 4.979 1.00 65.75 83 LEU A N 1
ATOM 615 C CA . LEU A 1 83 ? 7.672 -3.291 3.907 1.00 65.75 83 LEU A CA 1
ATOM 616 C C . LEU A 1 83 ? 9.122 -3.747 3.794 1.00 65.75 83 LEU A C 1
ATOM 618 O O . LEU A 1 83 ? 10.002 -2.969 3.425 1.00 65.75 83 LEU A O 1
ATOM 622 N N . GLU A 1 84 ? 9.375 -5.025 4.078 1.00 53.66 84 GLU A N 1
ATOM 623 C CA . GLU A 1 84 ? 10.658 -5.638 3.751 1.00 53.66 84 GLU A CA 1
ATOM 624 C C . GLU A 1 84 ? 10.896 -5.489 2.241 1.00 53.66 84 GLU A C 1
ATOM 626 O O . GLU A 1 84 ? 10.115 -5.983 1.432 1.00 53.66 84 GLU A O 1
ATOM 631 N N . ARG A 1 85 ? 11.928 -4.706 1.892 1.00 51.91 85 ARG A N 1
ATOM 632 C CA . ARG A 1 85 ? 12.470 -4.412 0.551 1.00 51.91 85 ARG A CA 1
ATOM 633 C C . ARG A 1 85 ? 11.616 -4.918 -0.617 1.00 51.91 85 ARG A C 1
ATOM 635 O O . ARG A 1 85 ? 11.672 -6.088 -0.989 1.00 51.91 85 ARG A O 1
ATOM 642 N N . CYS A 1 86 ? 10.926 -3.991 -1.278 1.00 50.25 86 CYS A N 1
ATOM 643 C CA . CYS A 1 86 ? 10.367 -4.227 -2.606 1.00 50.25 86 CYS A CA 1
ATOM 644 C C . CYS A 1 86 ? 11.513 -4.475 -3.610 1.00 50.25 86 CYS A C 1
ATOM 646 O O . CYS A 1 86 ? 12.036 -3.520 -4.181 1.00 50.25 86 CYS A O 1
ATOM 648 N N . TYR A 1 87 ? 11.915 -5.738 -3.784 1.00 45.66 87 TYR A N 1
ATOM 649 C CA . TYR A 1 87 ? 12.772 -6.204 -4.882 1.00 45.66 87 TYR A CA 1
ATOM 650 C C . TYR A 1 87 ? 11.971 -6.339 -6.192 1.00 45.66 87 TYR A C 1
ATOM 652 O O . TYR A 1 87 ? 10.777 -6.757 -6.174 1.00 45.66 87 TYR A O 1
#

Foldseek 3Di:
DDDDDDDPPPPPPPPPPPDDDDDDDADFDWDQPLLVCCVVPVHPRCCPVVVFRQIWGQHPVRDTGHFDPDPVRVCVRRVCVVDDDPD

pLDDT: mean 75.09, std 17.32, range [41.12, 94.81]

Secondary structure (DSSP, 8-state):
------------------PPPP-----EEEEEHHHHHHHHH----TTTTS----EEEEETTS-EEEPP-STTHHHHHH-GGGS----

Sequence (87 aa):
MAHLLSVPVFVGLLSMQGVAPEIMTLRGKLVCIGCILKKSSGSNSQCGLYTVHNIGLQLGDGSLWSFVDNQNGHDLIYAHNLLERCY

Radius of gyration: 24.72 Å; chains: 1; bounding box: 73×58×33 Å